Protein AF-A0A0G9MKE5-F1 (afdb_monomer)

Organism: NCBI:txid502682

Solvent-accessible surface ar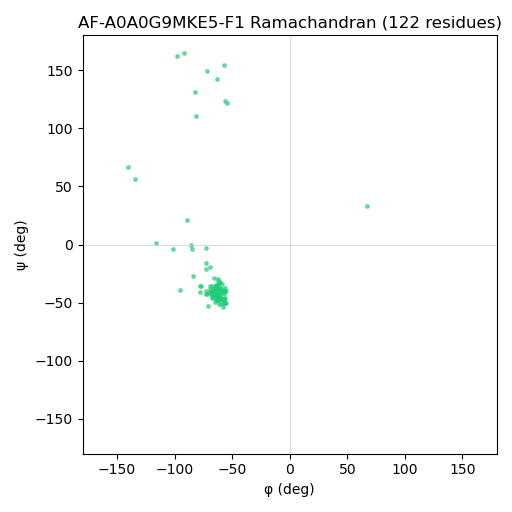ea (backbone atoms only — not comparable to full-atom values): 6633 Å² total; per-residue (Å²): 137,41,62,56,60,30,48,49,48,30,50,54,38,43,55,52,37,49,49,50,62,66,46,99,56,89,59,55,49,67,60,45,55,51,32,51,54,51,3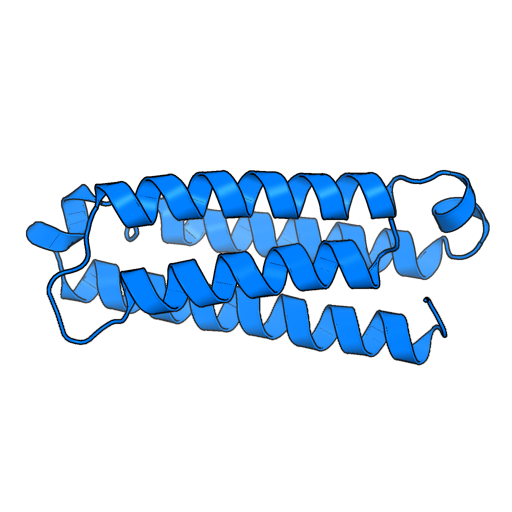2,56,50,29,48,48,52,36,50,53,55,55,61,32,67,68,54,34,70,75,36,48,68,60,39,51,54,52,51,50,50,50,53,50,49,54,55,58,52,58,76,35,50,74,49,50,34,59,72,26,55,76,75,37,46,69,54,19,45,54,31,49,51,54,50,48,54,57,52,50,54,49,53,55,53,49,52,52,50,38,58,75,71,70,59,97

Mean predicted aligned error: 3.62 Å

Structure (mmCIF, N/CA/C/O backbone):
data_AF-A0A0G9MKE5-F1
#
_entry.id   AF-A0A0G9MKE5-F1
#
loop_
_atom_site.group_PDB
_atom_site.id
_atom_site.type_symbol
_atom_site.label_atom_id
_atom_site.label_alt_id
_atom_site.label_comp_id
_atom_site.label_asym_id
_atom_site.label_entity_id
_atom_site.label_seq_id
_atom_site.pdbx_PDB_ins_code
_atom_site.Cartn_x
_atom_site.Cartn_y
_atom_site.Cartn_z
_atom_site.occupancy
_atom_site.B_iso_or_equiv
_atom_site.auth_seq_id
_atom_site.auth_comp_id
_atom_site.auth_asym_id
_atom_site.auth_atom_id
_atom_site.pdbx_PDB_model_num
ATOM 1 N N . MET A 1 1 ? 17.821 -7.894 -4.971 1.00 63.19 1 MET A N 1
ATOM 2 C CA . MET A 1 1 ? 16.435 -7.839 -4.465 1.00 63.19 1 MET A CA 1
ATOM 3 C C . MET A 1 1 ? 15.603 -7.337 -5.629 1.00 63.19 1 MET A C 1
ATOM 5 O O . MET A 1 1 ? 15.992 -6.322 -6.190 1.00 63.19 1 MET A O 1
ATOM 9 N N . THR A 1 2 ? 14.600 -8.088 -6.078 1.00 85.31 2 THR A N 1
ATOM 10 C CA . THR A 1 2 ? 13.795 -7.729 -7.261 1.00 85.31 2 THR A CA 1
ATOM 11 C C . THR A 1 2 ? 12.556 -6.928 -6.873 1.00 85.31 2 THR A C 1
ATOM 13 O O . THR A 1 2 ? 12.179 -6.924 -5.695 1.00 85.31 2 THR A O 1
ATOM 16 N N . LEU A 1 3 ? 11.909 -6.277 -7.846 1.00 91.00 3 LEU A N 1
ATOM 17 C CA . LEU A 1 3 ? 10.663 -5.536 -7.618 1.00 91.00 3 LEU A CA 1
ATOM 18 C C . LEU A 1 3 ? 9.526 -6.446 -7.149 1.00 91.00 3 LEU A C 1
ATOM 20 O O . LEU A 1 3 ? 8.756 -6.054 -6.272 1.00 91.00 3 LEU A O 1
ATOM 24 N N . HIS A 1 4 ? 9.461 -7.680 -7.653 1.00 92.44 4 HIS A N 1
ATOM 25 C CA . HIS A 1 4 ? 8.528 -8.676 -7.133 1.00 92.44 4 HIS A CA 1
ATOM 26 C C . HIS A 1 4 ? 8.815 -9.009 -5.670 1.00 92.44 4 HIS A C 1
ATOM 28 O O . HIS A 1 4 ? 7.906 -8.966 -4.846 1.00 92.44 4 HIS A O 1
ATOM 34 N N . SER A 1 5 ? 10.081 -9.243 -5.309 1.00 91.81 5 SER A N 1
ATOM 35 C CA . SER A 1 5 ? 10.430 -9.588 -3.925 1.00 91.81 5 SER A CA 1
ATOM 36 C C . SER A 1 5 ? 10.138 -8.463 -2.920 1.00 91.81 5 SER A C 1
ATOM 38 O O . SER A 1 5 ? 9.718 -8.733 -1.793 1.00 91.81 5 SER A O 1
ATOM 40 N N . THR A 1 6 ? 10.325 -7.195 -3.305 1.00 94.00 6 THR A N 1
ATOM 41 C CA . THR A 1 6 ? 9.984 -6.048 -2.449 1.00 94.00 6 THR A CA 1
ATOM 42 C C . THR A 1 6 ? 8.472 -5.848 -2.362 1.00 94.00 6 THR A C 1
ATOM 44 O O . THR A 1 6 ? 7.968 -5.609 -1.263 1.00 94.00 6 THR A O 1
ATOM 47 N N . LEU A 1 7 ? 7.733 -6.017 -3.466 1.00 95.56 7 LEU A N 1
ATOM 48 C CA . LEU A 1 7 ? 6.267 -5.968 -3.470 1.00 95.56 7 LEU A CA 1
ATOM 49 C C . LEU A 1 7 ? 5.645 -7.093 -2.630 1.00 95.56 7 LEU A C 1
ATOM 51 O O . LEU A 1 7 ? 4.699 -6.850 -1.883 1.00 95.56 7 LEU A O 1
ATOM 55 N N . ASP A 1 8 ? 6.193 -8.305 -2.692 1.00 94.88 8 ASP A N 1
ATOM 56 C CA . ASP A 1 8 ? 5.749 -9.432 -1.868 1.00 94.88 8 ASP A CA 1
ATOM 57 C C . ASP A 1 8 ? 6.006 -9.171 -0.379 1.00 94.88 8 ASP A C 1
ATOM 59 O O . ASP A 1 8 ? 5.158 -9.476 0.461 1.00 94.88 8 ASP A O 1
ATOM 63 N N . GLY A 1 9 ? 7.125 -8.520 -0.042 1.00 94.44 9 GLY A N 1
ATOM 64 C CA . GLY A 1 9 ? 7.390 -8.039 1.315 1.00 94.44 9 GLY A CA 1
ATOM 65 C C . GLY A 1 9 ? 6.353 -7.018 1.799 1.00 94.44 9 GLY A C 1
ATOM 66 O O . GLY A 1 9 ? 5.889 -7.102 2.939 1.00 94.44 9 GLY A O 1
ATOM 67 N N . VAL A 1 10 ? 5.940 -6.083 0.933 1.00 95.50 10 VAL A N 1
ATOM 68 C CA . VAL A 1 10 ? 4.841 -5.144 1.223 1.00 95.50 10 VAL A CA 1
ATOM 69 C C . VAL A 1 10 ? 3.537 -5.905 1.457 1.00 95.50 10 VAL A C 1
ATOM 71 O O . VAL A 1 10 ? 2.862 -5.660 2.459 1.00 95.50 10 VAL A O 1
ATOM 74 N N . ALA A 1 11 ? 3.205 -6.847 0.573 1.00 96.88 11 ALA A N 1
ATOM 75 C CA . ALA A 1 11 ? 1.974 -7.624 0.642 1.00 96.88 11 ALA A CA 1
ATOM 76 C C . ALA A 1 11 ? 1.886 -8.474 1.913 1.00 96.88 11 ALA A C 1
ATOM 78 O O . ALA A 1 11 ? 0.853 -8.479 2.581 1.00 96.88 11 ALA A O 1
ATOM 79 N N . GLU A 1 12 ? 2.973 -9.142 2.294 1.00 97.25 12 GLU A N 1
ATOM 80 C CA . GLU A 1 12 ? 2.991 -9.994 3.481 1.00 97.25 12 GLU A CA 1
ATOM 81 C C . GLU A 1 12 ? 2.845 -9.183 4.774 1.00 97.25 12 GLU A C 1
ATOM 83 O O . GLU A 1 12 ? 2.052 -9.533 5.653 1.00 97.25 12 GLU A O 1
ATOM 88 N N . ILE A 1 13 ? 3.558 -8.058 4.895 1.00 96.56 13 ILE A N 1
ATOM 89 C CA . ILE A 1 13 ? 3.398 -7.177 6.058 1.00 96.56 13 ILE A CA 1
ATOM 90 C C . ILE A 1 13 ? 1.990 -6.583 6.099 1.00 96.56 13 ILE A C 1
ATOM 92 O O . ILE A 1 13 ? 1.399 -6.487 7.179 1.00 96.56 13 ILE A O 1
ATOM 96 N N . TYR A 1 14 ? 1.435 -6.222 4.942 1.00 94.81 14 TYR A N 1
ATOM 97 C CA . TYR A 1 14 ? 0.084 -5.691 4.876 1.00 94.81 14 TYR A CA 1
ATOM 98 C C . TYR A 1 14 ? -0.968 -6.721 5.297 1.00 94.81 14 TYR A C 1
ATOM 100 O O . TYR A 1 14 ? -1.823 -6.410 6.120 1.00 94.81 14 TYR A O 1
ATOM 108 N N . ARG A 1 15 ? -0.857 -7.970 4.836 1.00 96.00 15 ARG A N 1
ATOM 109 C CA . ARG A 1 15 ? -1.745 -9.076 5.229 1.00 96.00 15 ARG A CA 1
ATOM 110 C C . ARG A 1 15 ? -1.750 -9.300 6.743 1.00 96.00 15 ARG A C 1
ATOM 112 O O . ARG A 1 15 ? -2.798 -9.541 7.345 1.00 96.00 15 ARG A O 1
ATOM 119 N N . ARG A 1 16 ? -0.580 -9.198 7.384 1.00 95.38 16 ARG A N 1
ATOM 120 C CA . ARG A 1 16 ? -0.465 -9.265 8.850 1.00 95.38 16 ARG A CA 1
ATOM 121 C C . ARG A 1 16 ? -1.164 -8.085 9.526 1.00 95.38 16 ARG A C 1
ATOM 123 O O . ARG A 1 16 ? -1.886 -8.293 10.494 1.00 95.38 16 ARG A O 1
ATOM 130 N N . LEU A 1 17 ? -0.973 -6.869 9.010 1.00 93.00 17 LEU A N 1
ATOM 131 C CA . LEU A 1 17 ? -1.624 -5.660 9.526 1.00 93.00 17 LEU A CA 1
ATOM 132 C C . LEU A 1 17 ? -3.148 -5.723 9.389 1.00 93.00 17 LEU A C 1
ATOM 134 O O . LEU A 1 17 ? -3.856 -5.395 10.336 1.00 93.00 17 LEU A O 1
ATOM 138 N N . GLU A 1 18 ? -3.643 -6.169 8.236 1.00 92.94 18 GLU A N 1
ATOM 139 C CA . GLU A 1 18 ? -5.063 -6.406 7.985 1.00 92.94 18 GLU A CA 1
ATOM 140 C C . GLU A 1 18 ? -5.634 -7.391 9.005 1.00 92.94 18 GLU A C 1
ATOM 142 O O . GLU A 1 18 ? -6.629 -7.088 9.660 1.00 92.94 18 GLU A O 1
ATOM 147 N N . THR A 1 19 ? -4.966 -8.535 9.180 1.00 93.19 19 THR A N 1
ATOM 148 C CA . THR A 1 19 ? -5.390 -9.565 10.134 1.00 93.19 19 THR A CA 1
ATOM 149 C C . THR A 1 19 ? -5.484 -8.983 11.543 1.00 93.19 19 THR A C 1
ATOM 151 O O . THR A 1 19 ? -6.524 -9.110 12.176 1.00 93.19 19 THR A O 1
ATOM 154 N N . ALA A 1 20 ? -4.449 -8.280 12.013 1.00 90.94 20 ALA A N 1
ATOM 155 C CA . ALA A 1 20 ? -4.443 -7.676 13.346 1.00 90.94 20 ALA A CA 1
ATOM 156 C C . ALA A 1 20 ? -5.529 -6.595 13.525 1.00 90.94 20 ALA A C 1
ATOM 158 O O . ALA A 1 20 ? -6.094 -6.459 14.607 1.00 90.94 20 ALA A O 1
ATOM 159 N N . ALA A 1 21 ? -5.837 -5.829 12.473 1.00 89.69 21 ALA A N 1
ATOM 160 C CA . ALA A 1 21 ? -6.787 -4.717 12.532 1.00 89.69 21 ALA A CA 1
ATOM 161 C C . ALA A 1 21 ? -8.260 -5.128 12.361 1.00 89.69 21 ALA A C 1
ATOM 163 O O . ALA A 1 21 ? -9.142 -4.410 12.834 1.00 89.69 21 ALA A O 1
ATOM 164 N N . LEU A 1 22 ? -8.535 -6.231 11.658 1.00 90.31 22 LEU A N 1
ATOM 165 C CA . LEU A 1 22 ? -9.890 -6.642 11.264 1.00 90.31 22 LEU A CA 1
ATOM 166 C C . LEU A 1 22 ? -10.357 -7.963 11.885 1.00 90.31 22 LEU A C 1
ATOM 168 O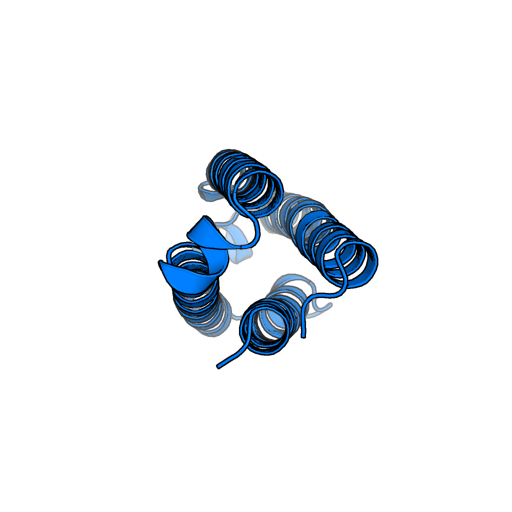 O . LEU A 1 22 ? -11.480 -8.382 11.597 1.00 90.31 22 LEU A O 1
ATOM 172 N N . HIS A 1 23 ? -9.539 -8.607 12.721 1.00 86.00 23 HIS A N 1
ATOM 173 C CA . HIS A 1 23 ? -9.946 -9.806 13.452 1.00 86.00 23 HIS A CA 1
ATOM 174 C C . HIS A 1 23 ? -11.193 -9.549 14.321 1.00 86.00 23 HIS A C 1
ATOM 176 O O . HIS A 1 23 ? -11.441 -8.429 14.766 1.00 86.00 23 HIS A O 1
ATOM 182 N N . ASP A 1 24 ? -11.968 -10.598 14.609 1.00 80.50 24 ASP A N 1
ATOM 183 C CA . ASP A 1 24 ? -13.219 -10.497 15.381 1.00 80.50 24 ASP A CA 1
ATOM 184 C C .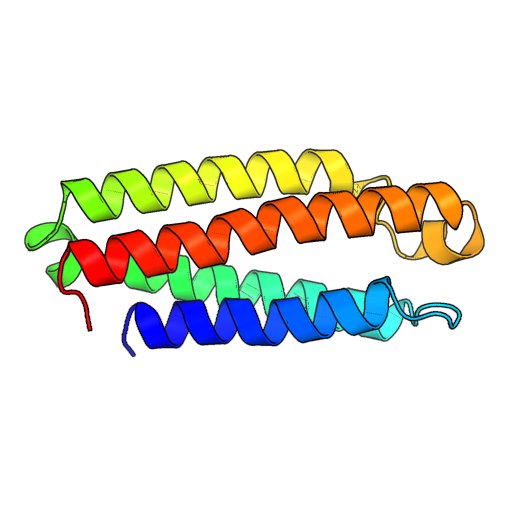 ASP A 1 24 ? -13.010 -10.232 16.886 1.00 80.50 24 ASP A C 1
ATOM 186 O O . ASP A 1 24 ? -13.967 -10.058 17.642 1.00 80.50 24 ASP A O 1
ATOM 190 N N . THR A 1 25 ? -11.756 -10.177 17.335 1.00 81.50 25 THR A N 1
ATOM 191 C CA . THR A 1 25 ? -11.367 -9.808 18.702 1.00 81.50 25 THR A CA 1
ATOM 192 C C . THR A 1 25 ? -10.963 -8.340 18.776 1.00 81.50 25 THR A C 1
ATOM 194 O O . THR A 1 25 ? -10.613 -7.737 17.767 1.00 81.50 25 THR A O 1
ATOM 197 N N . THR A 1 26 ? -10.941 -7.763 19.981 1.00 78.06 26 THR A N 1
ATOM 198 C CA . THR A 1 26 ? -10.403 -6.411 20.190 1.00 78.06 26 THR A CA 1
ATOM 199 C C . THR A 1 26 ? -8.969 -6.320 19.646 1.00 78.06 26 THR A C 1
ATOM 201 O O . THR A 1 26 ? -8.121 -7.083 20.111 1.00 78.06 26 THR A O 1
ATOM 204 N N . PRO A 1 27 ? -8.683 -5.416 18.692 1.00 81.19 27 P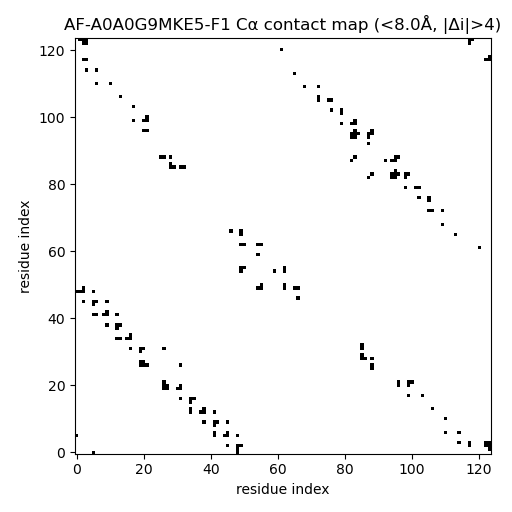RO A N 1
ATOM 205 C CA . PRO A 1 27 ? -7.350 -5.285 18.116 1.00 81.19 27 PRO A CA 1
ATOM 206 C C . PRO A 1 27 ? -6.289 -4.861 19.141 1.00 81.19 27 PRO A C 1
ATOM 208 O O . PRO A 1 27 ? -6.545 -4.008 19.999 1.00 81.19 27 PRO A O 1
ATOM 211 N N . ASP A 1 28 ? -5.080 -5.414 19.020 1.00 87.69 28 ASP A N 1
ATOM 212 C CA . ASP A 1 28 ? -3.922 -4.992 19.811 1.00 87.69 28 ASP A CA 1
ATOM 213 C C . ASP A 1 28 ? -3.280 -3.740 19.191 1.00 87.69 28 ASP A C 1
ATOM 215 O O . ASP A 1 28 ? -2.667 -3.763 18.119 1.00 87.69 28 ASP A O 1
ATOM 219 N N . ALA A 1 29 ? -3.429 -2.620 19.898 1.00 87.69 29 ALA A N 1
ATOM 220 C CA . ALA A 1 29 ? -2.883 -1.323 19.523 1.00 87.69 29 ALA A CA 1
ATOM 221 C C . ALA A 1 29 ? -1.362 -1.348 19.284 1.00 87.69 29 ALA A C 1
ATOM 223 O O . ALA A 1 29 ? -0.879 -0.701 18.348 1.00 87.69 29 ALA A O 1
ATOM 224 N N . GLU A 1 30 ? -0.601 -2.072 20.109 1.00 89.94 30 GLU A N 1
ATOM 225 C CA . GLU A 1 30 ? 0.859 -2.117 20.013 1.00 89.94 30 GLU A CA 1
ATOM 226 C C . GLU A 1 30 ? 1.306 -2.928 18.797 1.00 89.94 30 GLU A C 1
ATOM 228 O O . GLU A 1 30 ? 2.185 -2.486 18.045 1.00 89.94 30 GLU A O 1
ATOM 233 N N . GLU A 1 31 ? 0.654 -4.067 18.555 1.00 91.88 31 GLU A N 1
ATOM 234 C CA . GLU A 1 31 ? 0.890 -4.890 17.370 1.00 91.88 31 GLU A CA 1
ATOM 235 C C . GLU A 1 31 ? 0.584 -4.105 16.087 1.00 91.88 31 GLU A C 1
ATOM 237 O O . GLU A 1 31 ? 1.408 -4.060 15.169 1.00 91.88 31 GLU A O 1
ATOM 242 N N . ILE A 1 32 ? -0.550 -3.401 16.036 1.00 90.81 32 ILE A N 1
ATOM 243 C CA . ILE A 1 32 ? -0.934 -2.571 14.887 1.00 90.81 32 ILE A CA 1
ATOM 244 C C . ILE A 1 32 ? 0.098 -1.467 14.630 1.00 90.81 32 ILE A C 1
ATOM 246 O O . ILE A 1 32 ? 0.523 -1.263 13.489 1.00 90.81 32 ILE A O 1
ATOM 250 N N . LEU A 1 33 ? 0.543 -0.756 15.671 1.00 89.69 33 LEU A N 1
ATOM 251 C CA . LEU A 1 33 ? 1.578 0.275 15.542 1.00 89.69 33 LEU A CA 1
ATOM 252 C C . LEU A 1 33 ? 2.914 -0.302 15.070 1.00 89.69 33 LEU A C 1
ATOM 254 O O . LEU A 1 33 ? 3.636 0.327 14.287 1.00 89.69 33 LEU A O 1
ATOM 258 N N . TYR A 1 34 ? 3.280 -1.486 15.552 1.00 92.75 34 TYR A N 1
ATOM 259 C CA . TYR A 1 34 ? 4.454 -2.197 15.071 1.00 92.75 34 TYR A CA 1
ATOM 260 C C . TYR A 1 34 ? 4.322 -2.538 13.581 1.00 92.75 34 TYR A C 1
ATOM 262 O O . TYR A 1 34 ? 5.199 -2.165 12.799 1.00 92.75 34 TYR A O 1
ATOM 270 N N . LEU A 1 35 ? 3.216 -3.157 13.168 1.00 93.81 35 LEU A N 1
ATOM 271 C CA . LEU A 1 35 ? 2.983 -3.582 11.788 1.00 93.81 35 LEU A CA 1
ATOM 272 C C . LEU A 1 35 ? 2.899 -2.403 10.814 1.00 93.81 35 LEU A C 1
ATOM 274 O O . LEU A 1 35 ? 3.456 -2.484 9.724 1.00 93.81 35 LEU A O 1
ATOM 278 N N . ARG A 1 36 ? 2.331 -1.260 11.213 1.00 91.19 36 ARG A N 1
ATOM 279 C CA . ARG A 1 36 ? 2.372 -0.024 10.405 1.00 91.19 36 ARG A CA 1
ATOM 280 C C . ARG A 1 36 ? 3.781 0.479 10.151 1.00 91.19 36 ARG A C 1
ATOM 282 O O . ARG A 1 36 ? 4.0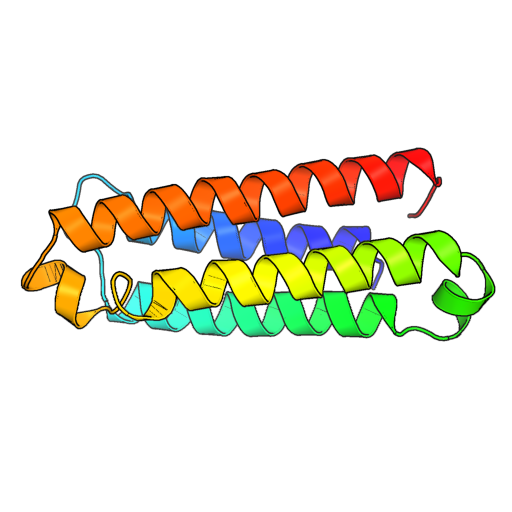96 0.897 9.040 1.00 91.19 36 ARG A O 1
ATOM 289 N N . ARG A 1 37 ? 4.644 0.436 11.170 1.00 91.88 37 ARG A N 1
ATOM 290 C CA . ARG A 1 37 ? 6.057 0.805 11.010 1.00 91.88 37 ARG A CA 1
ATOM 291 C C . ARG A 1 37 ? 6.769 -0.162 10.073 1.00 91.88 37 ARG A C 1
ATOM 293 O O . ARG A 1 37 ? 7.564 0.285 9.255 1.00 91.88 37 ARG A O 1
ATOM 300 N N . GLN A 1 38 ? 6.479 -1.461 10.162 1.00 95.69 38 GLN A N 1
ATOM 301 C CA . GLN A 1 38 ? 7.022 -2.438 9.214 1.00 95.69 38 GLN A CA 1
ATOM 302 C C . GLN A 1 38 ? 6.503 -2.193 7.793 1.00 95.69 38 GLN A C 1
ATOM 304 O O . GLN A 1 38 ? 7.289 -2.236 6.852 1.00 95.69 38 GLN A O 1
ATOM 309 N N . PHE A 1 39 ? 5.219 -1.859 7.634 1.00 94.06 39 PHE A N 1
ATOM 310 C CA . PHE A 1 39 ? 4.631 -1.546 6.333 1.00 94.06 39 PHE A CA 1
ATOM 311 C C . PHE A 1 39 ? 5.309 -0.327 5.708 1.00 94.06 39 PHE A C 1
ATOM 313 O O . PHE A 1 39 ? 5.735 -0.391 4.562 1.00 94.06 39 PHE A O 1
ATOM 320 N N . ALA A 1 40 ? 5.507 0.749 6.477 1.00 92.44 40 ALA A N 1
ATOM 321 C CA . ALA A 1 40 ? 6.219 1.936 6.006 1.00 92.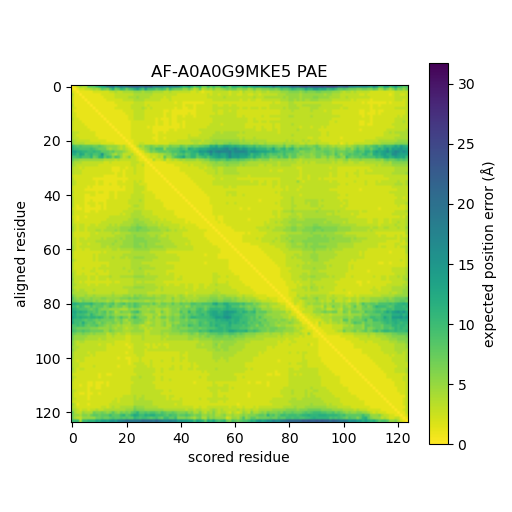44 40 ALA A CA 1
ATOM 322 C C . ALA A 1 40 ? 7.656 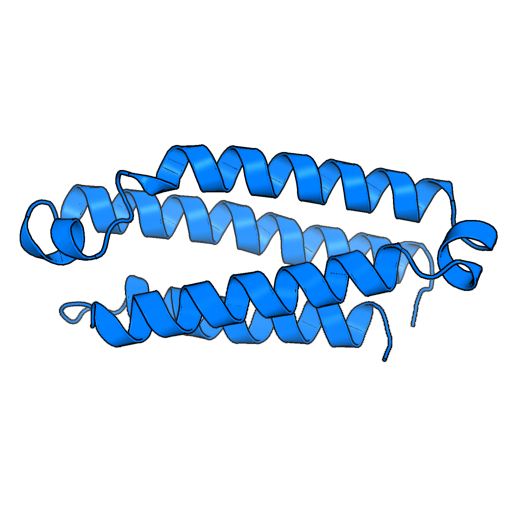1.621 5.547 1.00 92.44 40 ALA A C 1
ATOM 324 O O . ALA A 1 40 ? 8.111 2.168 4.545 1.00 92.44 40 ALA A O 1
ATOM 325 N N . LYS A 1 41 ? 8.361 0.714 6.239 1.00 95.12 41 LYS A N 1
ATOM 326 C CA . LYS A 1 41 ? 9.699 0.256 5.829 1.00 95.12 41 LYS A CA 1
ATOM 327 C C . LYS A 1 41 ? 9.666 -0.561 4.540 1.00 95.12 41 LYS A C 1
ATOM 329 O O . LYS A 1 41 ? 10.470 -0.307 3.653 1.00 95.12 41 LYS A O 1
ATOM 334 N N . ALA A 1 42 ? 8.742 -1.515 4.423 1.00 95.06 42 ALA A N 1
ATOM 335 C CA . ALA A 1 42 ? 8.587 -2.318 3.210 1.00 95.06 42 ALA A CA 1
ATOM 336 C C . ALA A 1 42 ? 8.213 -1.439 2.006 1.00 95.06 42 ALA A C 1
ATOM 338 O O . ALA A 1 42 ? 8.758 -1.595 0.917 1.00 95.06 42 ALA A O 1
ATOM 339 N N . TYR A 1 43 ? 7.339 -0.458 2.228 1.00 93.12 43 TYR A N 1
ATOM 340 C CA . TYR A 1 43 ? 6.943 0.525 1.230 1.00 93.12 43 TYR A CA 1
ATOM 341 C C . TYR A 1 43 ? 8.120 1.382 0.748 1.00 93.12 43 TYR A C 1
ATOM 343 O O . TYR A 1 43 ? 8.278 1.614 -0.451 1.00 93.12 43 TYR A O 1
ATOM 351 N N . LEU A 1 44 ? 8.978 1.822 1.676 1.00 93.31 44 LEU A N 1
ATOM 352 C CA . LEU A 1 44 ? 10.208 2.534 1.338 1.00 93.31 44 LEU A CA 1
ATOM 353 C C . LEU A 1 44 ? 11.156 1.648 0.523 1.00 93.31 44 LEU A C 1
ATOM 355 O O . LEU A 1 44 ? 11.629 2.093 -0.513 1.00 93.31 44 LEU A O 1
ATOM 359 N N . ALA A 1 45 ? 11.353 0.387 0.916 1.00 94.06 45 ALA A N 1
ATOM 360 C CA . ALA A 1 45 ? 12.199 -0.547 0.170 1.00 94.06 45 ALA A CA 1
ATOM 361 C C . ALA A 1 45 ? 11.692 -0.789 -1.266 1.00 94.06 45 ALA A C 1
ATOM 363 O O . ALA A 1 45 ? 12.484 -0.884 -2.200 1.00 94.06 45 ALA A O 1
ATOM 364 N N . PHE A 1 46 ? 10.370 -0.850 -1.470 1.00 94.69 46 PHE A N 1
ATOM 365 C CA . PHE A 1 46 ? 9.789 -0.906 -2.816 1.00 94.69 46 PHE A CA 1
ATOM 366 C C . PHE A 1 46 ? 10.042 0.392 -3.602 1.00 94.69 46 PHE A C 1
ATOM 368 O O . PHE A 1 46 ? 10.391 0.338 -4.778 1.00 94.69 46 PHE A O 1
ATOM 375 N N . THR A 1 47 ? 9.944 1.554 -2.945 1.00 93.12 47 THR A N 1
ATOM 376 C CA . THR A 1 47 ? 10.280 2.854 -3.559 1.00 93.12 47 THR A CA 1
ATOM 377 C C . THR A 1 47 ? 11.743 2.895 -4.005 1.00 93.12 47 THR A C 1
ATOM 379 O O . THR A 1 47 ? 12.024 3.256 -5.141 1.00 93.12 47 THR A O 1
ATOM 382 N N . GLU A 1 48 ? 12.667 2.467 -3.143 1.00 93.25 48 GLU A N 1
ATOM 383 C CA . GLU A 1 48 ? 14.104 2.412 -3.438 1.00 93.25 48 GLU A CA 1
ATOM 384 C C . GLU A 1 48 ? 14.404 1.473 -4.613 1.00 93.25 48 GLU A C 1
ATOM 386 O O . GLU A 1 48 ? 15.219 1.803 -5.470 1.00 93.25 48 GLU A O 1
ATOM 391 N N . ALA A 1 49 ? 13.702 0.339 -4.709 1.00 92.81 49 ALA A N 1
ATOM 392 C CA . ALA A 1 49 ? 13.818 -0.561 -5.854 1.00 92.81 49 ALA A CA 1
ATOM 393 C C . ALA A 1 49 ? 13.335 0.088 -7.167 1.00 92.81 49 ALA A C 1
ATOM 395 O O . ALA A 1 49 ? 13.936 -0.137 -8.213 1.00 92.81 49 ALA A O 1
ATOM 396 N N . LEU A 1 50 ? 12.295 0.932 -7.127 1.00 92.44 50 LEU A N 1
ATOM 397 C CA . LEU A 1 50 ? 11.863 1.731 -8.286 1.00 92.44 50 LEU A CA 1
ATOM 398 C C . LEU A 1 50 ? 12.817 2.888 -8.613 1.00 92.44 50 LEU A C 1
ATOM 400 O O . LEU A 1 50 ? 12.780 3.429 -9.723 1.00 92.44 50 LEU A O 1
ATOM 404 N N . ASP A 1 51 ? 13.625 3.311 -7.644 1.00 93.62 51 ASP A N 1
ATOM 405 C CA . ASP A 1 51 ? 14.660 4.324 -7.820 1.00 93.62 51 ASP A CA 1
ATOM 406 C C . ASP A 1 51 ? 15.980 3.744 -8.356 1.00 93.62 51 ASP A C 1
ATOM 408 O O . ASP A 1 51 ? 16.876 4.519 -8.700 1.00 93.62 51 ASP A O 1
ATOM 412 N N . ASP A 1 52 ? 16.089 2.422 -8.533 1.00 93.75 52 ASP A N 1
ATOM 413 C CA . ASP A 1 52 ? 17.263 1.794 -9.138 1.00 93.75 52 ASP A CA 1
ATOM 414 C C . ASP A 1 52 ? 17.558 2.382 -10.540 1.00 93.75 52 ASP A C 1
ATOM 416 O O . ASP A 1 52 ? 16.688 2.362 -11.421 1.00 93.75 52 ASP A O 1
ATOM 420 N N . PRO A 1 53 ? 18.768 2.926 -10.786 1.00 94.25 53 PRO A N 1
ATOM 421 C CA . PRO A 1 53 ? 19.084 3.576 -12.056 1.00 94.25 53 PRO A CA 1
ATOM 422 C C . PRO A 1 53 ? 19.000 2.647 -13.270 1.00 94.25 53 PRO A C 1
ATOM 424 O O . PRO A 1 53 ? 18.633 3.107 -14.352 1.00 94.25 53 PRO A O 1
ATOM 427 N N . ALA A 1 54 ? 19.334 1.361 -13.115 1.00 92.25 54 ALA A N 1
ATOM 428 C CA . ALA A 1 54 ? 19.280 0.407 -14.218 1.00 92.25 54 ALA A CA 1
ATOM 429 C C . ALA A 1 54 ? 17.824 0.091 -14.580 1.00 92.25 54 ALA A C 1
ATOM 431 O O . ALA A 1 54 ? 17.470 0.119 -15.760 1.00 92.25 54 ALA A O 1
ATOM 432 N N . PHE A 1 55 ? 16.965 -0.105 -13.576 1.00 92.06 55 PHE A N 1
ATOM 433 C CA . PHE A 1 55 ? 15.529 -0.256 -13.782 1.00 92.06 55 PHE A CA 1
ATOM 434 C C . PHE A 1 55 ? 14.909 0.987 -14.429 1.00 92.06 55 PHE A C 1
ATOM 436 O O . PHE A 1 55 ? 14.183 0.867 -15.412 1.00 92.06 55 PHE A O 1
ATOM 443 N N . GLN A 1 56 ? 15.229 2.191 -13.943 1.00 94.44 56 GLN A N 1
ATOM 444 C CA . GLN A 1 56 ? 14.706 3.433 -14.523 1.00 94.44 56 GLN A CA 1
ATOM 445 C C . GLN A 1 56 ? 15.156 3.649 -15.972 1.00 94.44 56 GLN A C 1
ATOM 447 O O . GLN A 1 56 ? 14.375 4.145 -16.783 1.00 94.44 56 GLN A O 1
ATOM 452 N N . ALA A 1 57 ? 16.394 3.279 -16.309 1.00 94.38 57 ALA A N 1
ATOM 453 C CA . ALA A 1 57 ? 16.896 3.368 -17.676 1.00 94.38 57 ALA A CA 1
ATOM 454 C C . ALA A 1 57 ? 16.212 2.357 -18.610 1.00 94.38 57 ALA A C 1
ATOM 456 O O . ALA A 1 57 ? 15.914 2.692 -19.756 1.00 94.38 57 ALA A O 1
ATOM 457 N N . ALA A 1 58 ? 15.946 1.141 -18.124 1.00 93.31 58 ALA A N 1
ATOM 458 C CA . ALA A 1 58 ? 15.304 0.083 -18.900 1.00 93.31 58 ALA A CA 1
ATOM 459 C C . ALA A 1 58 ? 13.779 0.269 -19.031 1.00 93.31 58 ALA A C 1
ATOM 461 O O . ALA A 1 58 ? 13.217 -0.004 -20.091 1.00 93.31 58 ALA A O 1
ATOM 462 N N . HIS A 1 59 ? 13.113 0.778 -17.989 1.00 93.69 59 HIS A N 1
ATOM 463 C CA . HIS A 1 59 ? 11.651 0.854 -17.886 1.00 93.69 59 HIS A CA 1
ATOM 464 C C . HIS A 1 59 ? 11.151 2.230 -17.387 1.00 93.69 59 HIS A C 1
ATOM 466 O O . HIS A 1 59 ? 10.408 2.307 -16.403 1.00 93.69 59 HIS A O 1
ATOM 472 N N . PRO A 1 60 ? 11.494 3.351 -18.054 1.00 93.94 60 PRO A N 1
ATOM 473 C CA . PRO A 1 60 ? 11.210 4.697 -17.542 1.00 93.94 60 PRO A CA 1
ATOM 474 C C . PRO A 1 60 ? 9.709 4.992 -17.392 1.00 93.94 60 PRO A C 1
ATOM 476 O O . PRO A 1 60 ? 9.290 5.613 -16.414 1.00 93.94 60 PRO A O 1
ATOM 479 N N . ALA A 1 61 ? 8.881 4.528 -18.336 1.00 94.12 61 ALA A N 1
ATOM 480 C CA . ALA A 1 61 ? 7.433 4.737 -18.298 1.00 94.12 61 ALA A CA 1
ATOM 481 C C . ALA A 1 61 ? 6.764 3.951 -17.158 1.00 94.12 61 ALA A C 1
ATOM 483 O O . ALA A 1 61 ? 5.924 4.496 -16.438 1.00 94.12 61 ALA A O 1
ATOM 484 N N . LEU A 1 62 ? 7.174 2.693 -16.961 1.00 93.75 62 LEU A N 1
ATOM 485 C CA . LEU A 1 62 ? 6.691 1.859 -15.864 1.00 93.75 62 LEU A CA 1
ATOM 486 C C . LEU A 1 62 ? 7.114 2.445 -14.514 1.00 93.75 62 LEU A C 1
ATOM 488 O O . LEU A 1 62 ? 6.267 2.629 -13.642 1.00 93.75 62 LEU A O 1
ATOM 492 N N . ALA A 1 63 ? 8.386 2.826 -14.362 1.00 93.94 63 ALA A N 1
ATOM 493 C CA . ALA A 1 63 ? 8.894 3.446 -13.141 1.00 93.94 63 ALA A CA 1
ATOM 494 C C . ALA A 1 63 ? 8.112 4.719 -12.774 1.00 93.94 63 ALA A C 1
ATOM 496 O O . ALA A 1 63 ? 7.675 4.866 -11.632 1.00 93.94 63 ALA A O 1
ATOM 497 N N . ALA A 1 64 ? 7.871 5.615 -13.739 1.00 94.25 64 ALA A N 1
ATOM 498 C CA . ALA A 1 64 ? 7.077 6.823 -13.519 1.00 94.25 64 ALA A CA 1
ATOM 499 C C . ALA A 1 64 ? 5.631 6.497 -13.106 1.00 94.25 64 ALA A C 1
ATOM 501 O O . ALA A 1 64 ? 5.117 7.070 -12.144 1.00 94.25 64 ALA A O 1
ATOM 502 N N . SER A 1 65 ? 4.990 5.543 -13.790 1.00 94.81 65 SER A N 1
ATOM 503 C CA . SER A 1 65 ? 3.619 5.129 -13.480 1.00 94.81 65 SER A CA 1
ATOM 504 C C . SER A 1 65 ? 3.495 4.517 -12.082 1.00 94.81 65 SER A C 1
ATOM 506 O O . SER A 1 65 ? 2.549 4.831 -11.359 1.00 94.81 65 SER A O 1
ATOM 508 N N . LEU A 1 66 ? 4.444 3.672 -11.673 1.00 95.38 66 LEU A N 1
ATOM 509 C CA . LEU A 1 66 ? 4.437 3.061 -10.345 1.00 95.38 66 LEU A CA 1
ATOM 510 C C . LEU A 1 66 ? 4.691 4.100 -9.246 1.00 95.38 66 LEU A C 1
ATOM 512 O O . LEU A 1 66 ? 3.972 4.103 -8.247 1.00 95.38 66 LEU A O 1
ATOM 516 N N . LYS A 1 67 ? 5.622 5.041 -9.452 1.00 94.25 67 LYS A N 1
ATOM 517 C CA . LYS A 1 67 ? 5.866 6.151 -8.513 1.00 94.25 67 LYS A CA 1
ATOM 518 C C . LYS A 1 67 ? 4.637 7.046 -8.334 1.00 94.25 67 LYS A C 1
ATOM 520 O O . LYS A 1 67 ? 4.316 7.413 -7.205 1.00 94.25 67 LYS A O 1
ATOM 525 N N . ASP A 1 68 ? 3.910 7.351 -9.408 1.00 94.31 68 ASP A N 1
ATOM 526 C CA . ASP A 1 68 ? 2.663 8.124 -9.332 1.00 94.31 68 ASP A CA 1
ATOM 527 C C . ASP A 1 68 ? 1.573 7.391 -8.528 1.00 94.31 68 ASP A C 1
ATOM 529 O O . ASP A 1 68 ? 0.956 7.958 -7.617 1.00 94.31 68 ASP A O 1
ATOM 533 N N . ARG A 1 69 ? 1.403 6.084 -8.770 1.00 92.94 69 ARG A N 1
ATOM 534 C CA . ARG A 1 69 ? 0.479 5.245 -7.986 1.00 92.94 69 ARG A CA 1
ATOM 535 C C . ARG A 1 69 ? 0.871 5.192 -6.515 1.00 92.94 69 ARG A C 1
ATOM 537 O O . ARG A 1 69 ? -0.004 5.269 -5.655 1.00 92.94 69 ARG A O 1
ATOM 544 N N . MET A 1 70 ? 2.164 5.112 -6.219 1.00 93.69 70 MET A N 1
ATOM 545 C CA . MET A 1 70 ? 2.665 5.185 -4.850 1.00 93.69 70 MET A CA 1
ATOM 546 C C . MET A 1 70 ? 2.378 6.548 -4.203 1.00 93.69 70 MET A C 1
ATOM 548 O O . MET A 1 70 ? 1.949 6.619 -3.048 1.00 93.69 70 MET A O 1
ATOM 552 N N . GLY A 1 71 ? 2.560 7.648 -4.932 1.00 92.50 71 GLY A N 1
ATOM 553 C CA . GLY A 1 71 ? 2.167 8.980 -4.467 1.00 92.50 71 GLY A CA 1
ATOM 554 C C . GLY A 1 71 ? 0.675 9.041 -4.125 1.00 92.50 71 GLY A C 1
ATOM 555 O O . GLY A 1 71 ? 0.298 9.463 -3.029 1.00 92.50 71 GLY A O 1
ATOM 556 N N . THR A 1 72 ? -0.165 8.523 -5.021 1.00 93.38 72 THR A N 1
ATOM 557 C CA . THR A 1 72 ? -1.620 8.444 -4.838 1.00 93.38 72 THR A CA 1
ATOM 558 C C . THR A 1 72 ? -2.005 7.594 -3.629 1.00 93.38 72 THR A C 1
ATOM 560 O O . THR A 1 72 ? -2.804 8.041 -2.803 1.00 93.38 72 THR A O 1
ATOM 563 N N . LEU A 1 73 ? -1.432 6.394 -3.479 1.00 93.81 73 LEU A N 1
ATOM 56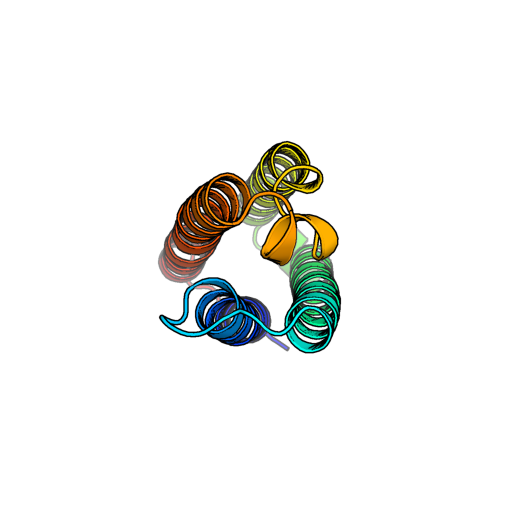4 C CA . LEU A 1 73 ? -1.699 5.531 -2.329 1.00 93.81 73 LEU A CA 1
ATOM 565 C C . LEU A 1 73 ? -1.320 6.243 -1.031 1.00 93.81 73 LEU A C 1
ATOM 567 O O . LEU A 1 73 ? -2.132 6.296 -0.114 1.00 93.81 73 LEU A O 1
ATOM 571 N N . ARG A 1 74 ? -0.135 6.859 -0.965 1.00 91.81 74 ARG A N 1
ATOM 572 C CA . ARG A 1 74 ? 0.301 7.613 0.218 1.00 91.81 74 ARG A CA 1
ATOM 573 C C . ARG A 1 74 ? -0.699 8.709 0.594 1.00 91.81 74 ARG A C 1
ATOM 575 O O . ARG A 1 74 ? -1.048 8.820 1.766 1.00 91.81 74 ARG A O 1
ATOM 582 N N . ILE A 1 75 ? -1.173 9.491 -0.378 1.00 91.44 75 ILE A N 1
ATOM 583 C CA . ILE A 1 75 ? -2.169 10.549 -0.143 1.00 91.44 75 ILE A CA 1
ATOM 584 C C . ILE A 1 75 ? -3.471 9.955 0.410 1.00 91.44 75 ILE A C 1
ATOM 586 O O . ILE A 1 75 ? -3.997 10.457 1.401 1.00 91.44 75 ILE A O 1
ATOM 590 N N . ARG A 1 76 ? -3.972 8.863 -0.179 1.00 90.81 76 ARG A N 1
ATOM 591 C CA . ARG A 1 76 ? -5.202 8.199 0.284 1.00 90.81 76 ARG A CA 1
ATOM 592 C C . ARG A 1 76 ? -5.041 7.541 1.656 1.00 90.81 76 ARG A C 1
ATOM 594 O O . ARG A 1 76 ? -5.949 7.585 2.471 1.00 90.81 76 ARG A O 1
ATOM 601 N N . LEU A 1 77 ? -3.877 6.982 1.972 1.00 89.69 77 LEU A N 1
ATOM 602 C CA . LEU A 1 77 ? -3.606 6.479 3.321 1.00 89.69 77 LEU A CA 1
ATOM 603 C C . LEU A 1 77 ? -3.644 7.615 4.349 1.00 89.69 77 LEU A C 1
ATOM 605 O O . LEU A 1 77 ? -4.190 7.440 5.438 1.00 89.69 77 LEU A O 1
ATOM 609 N N . MET A 1 78 ? -3.139 8.800 3.987 1.00 88.12 78 MET A N 1
ATOM 610 C CA . MET A 1 78 ? -3.167 9.966 4.869 1.00 88.12 78 MET A CA 1
ATOM 611 C C . MET A 1 78 ? -4.585 10.425 5.227 1.00 88.12 78 MET A C 1
ATOM 613 O O . MET A 1 78 ? -4.774 10.920 6.338 1.00 88.12 78 MET A O 1
ATOM 617 N N . THR A 1 79 ? -5.584 10.220 4.359 1.00 88.81 79 THR A N 1
ATOM 618 C CA . THR A 1 79 ? -6.979 10.588 4.665 1.00 88.81 79 THR A CA 1
ATOM 619 C C . THR A 1 79 ? -7.606 9.713 5.748 1.00 88.81 79 THR A C 1
ATOM 621 O O . THR A 1 79 ? -8.577 10.128 6.368 1.00 88.81 79 THR A O 1
ATOM 624 N N . HIS A 1 80 ? -7.045 8.530 6.009 1.00 84.81 80 HIS A N 1
ATOM 625 C CA . HIS A 1 80 ? -7.513 7.610 7.049 1.00 84.81 80 HIS A CA 1
ATOM 626 C C . HIS A 1 80 ? -6.662 7.654 8.324 1.00 84.81 80 HIS A C 1
ATOM 628 O O . HIS A 1 80 ? -6.998 6.994 9.304 1.00 84.81 80 HIS A O 1
ATOM 634 N N . THR A 1 81 ? -5.567 8.424 8.343 1.00 79.50 81 THR A N 1
ATOM 635 C CA . THR A 1 81 ? -4.605 8.427 9.456 1.00 79.50 81 THR A CA 1
ATOM 636 C C . THR A 1 81 ? -5.247 8.780 10.791 1.00 79.50 81 THR A C 1
ATOM 638 O O . THR A 1 81 ? -4.877 8.178 11.793 1.00 79.50 81 THR A O 1
ATOM 641 N N . LEU A 1 82 ? -6.174 9.742 10.831 1.00 79.81 82 LEU A N 1
ATOM 642 C CA . LEU A 1 82 ? -6.817 10.159 12.081 1.00 79.81 82 LEU A CA 1
ATOM 643 C C . LEU A 1 82 ? -7.767 9.075 12.594 1.00 79.81 82 LEU A C 1
ATOM 645 O O . LEU A 1 82 ? -7.609 8.606 13.714 1.00 79.81 82 LEU A O 1
ATOM 649 N N . ASP A 1 83 ? -8.687 8.607 11.755 1.00 81.19 83 ASP A N 1
ATOM 650 C CA . ASP A 1 83 ? -9.692 7.611 12.149 1.00 81.19 83 ASP A CA 1
ATOM 651 C C . ASP A 1 83 ? -9.068 6.257 12.491 1.00 81.19 83 ASP A C 1
ATOM 653 O O . ASP A 1 83 ? -9.565 5.519 13.338 1.00 81.19 83 ASP A O 1
ATOM 657 N N . TRP A 1 84 ? -7.928 5.947 11.879 1.00 78.50 84 TRP A N 1
ATOM 658 C CA . TRP A 1 84 ? -7.206 4.713 12.118 1.00 78.50 84 TRP A CA 1
ATOM 659 C C . TRP A 1 84 ? -6.191 4.841 13.267 1.00 78.50 84 TRP A C 1
ATOM 661 O O . TRP A 1 84 ? -5.257 4.057 13.319 1.00 78.50 84 TRP A O 1
ATOM 671 N N . GLN A 1 85 ? -6.284 5.782 14.210 1.00 82.31 85 GLN A N 1
ATOM 672 C CA . GLN A 1 85 ? -5.363 5.801 15.363 1.00 82.31 85 GLN A CA 1
ATOM 673 C C . GLN A 1 85 ? -5.643 4.662 16.365 1.00 82.31 85 GLN A C 1
ATOM 675 O O . GLN A 1 85 ? -6.793 4.254 16.524 1.00 82.31 85 GLN A O 1
ATOM 680 N N . PRO A 1 86 ? -4.621 4.138 17.072 1.00 78.31 86 PRO A N 1
ATOM 681 C CA . PRO A 1 86 ? -4.825 3.079 18.062 1.00 78.31 86 PRO A CA 1
ATOM 682 C C . PRO A 1 86 ? -5.759 3.480 19.210 1.00 78.31 86 PRO A C 1
ATOM 684 O O . PRO A 1 86 ? -6.519 2.648 19.695 1.00 78.31 86 PRO A O 1
ATOM 687 N N . ASP A 1 87 ? -5.771 4.755 19.601 1.00 83.25 87 ASP A N 1
ATOM 688 C CA . ASP A 1 87 ? -6.683 5.256 20.637 1.00 83.25 87 ASP A CA 1
ATOM 689 C C . ASP A 1 87 ? -8.161 5.118 20.222 1.00 83.25 87 ASP A C 1
ATOM 691 O O . ASP A 1 87 ? -9.025 4.816 21.053 1.00 83.25 87 ASP A O 1
ATOM 695 N N . HIS A 1 88 ? -8.453 5.211 18.919 1.00 84.31 88 HIS A N 1
ATOM 696 C CA . HIS A 1 88 ? -9.797 5.011 18.374 1.00 84.31 88 HIS A CA 1
ATOM 697 C C . HIS A 1 88 ? -10.245 3.548 18.371 1.00 84.31 88 HIS A C 1
ATOM 699 O O . HIS A 1 88 ? -11.445 3.302 18.302 1.00 84.31 88 HIS A O 1
ATOM 705 N N . ILE A 1 89 ? -9.339 2.572 18.540 1.00 83.00 89 ILE A N 1
ATOM 706 C CA . ILE A 1 89 ? -9.723 1.156 18.703 1.00 83.00 89 ILE A CA 1
ATOM 707 C C . ILE A 1 89 ? -10.684 1.003 19.887 1.00 83.00 89 ILE A C 1
ATOM 709 O O . ILE A 1 89 ? -11.621 0.211 19.825 1.00 83.00 89 ILE A O 1
ATOM 713 N N . ARG A 1 90 ? -10.458 1.768 20.965 1.00 82.25 90 ARG A N 1
ATOM 714 C CA . ARG A 1 90 ? -11.287 1.738 22.178 1.00 82.25 90 ARG A CA 1
ATOM 715 C C . ARG A 1 90 ? -12.358 2.824 22.184 1.00 82.25 90 ARG A C 1
ATOM 717 O O . ARG A 1 90 ? -13.462 2.565 22.649 1.00 82.25 90 ARG A O 1
ATOM 724 N N . GLN A 1 91 ? -12.027 4.025 21.707 1.00 86.62 91 GLN A N 1
ATOM 725 C CA . GLN A 1 91 ? -12.920 5.187 21.776 1.00 86.62 91 GLN A CA 1
ATOM 726 C C . GLN A 1 91 ? -14.017 5.141 20.706 1.00 86.62 91 GLN A C 1
ATOM 728 O O . GLN A 1 91 ? -15.173 5.428 21.002 1.00 86.62 91 GLN A O 1
ATOM 733 N N . GLU A 1 92 ? -13.672 4.728 19.483 1.00 88.56 92 GLU A N 1
ATOM 734 C CA . GLU A 1 92 ? -14.578 4.707 18.330 1.00 88.56 92 GLU A CA 1
ATOM 735 C C . GLU A 1 92 ? -14.373 3.444 17.464 1.00 88.56 92 GLU A C 1
ATOM 737 O O . GLU A 1 92 ? -13.962 3.531 16.301 1.00 88.56 92 GLU A O 1
ATOM 742 N N . PRO A 1 93 ? -14.692 2.237 17.979 1.00 86.38 93 PRO A N 1
ATOM 743 C CA . PRO A 1 93 ? -14.355 0.973 17.312 1.00 86.38 93 PRO A CA 1
ATOM 744 C C . PRO A 1 93 ? -14.951 0.840 15.901 1.00 86.38 93 PRO A C 1
ATOM 746 O O . PRO A 1 93 ? -14.340 0.256 15.005 1.00 86.38 93 PRO A O 1
ATOM 749 N N . ALA A 1 94 ? -16.146 1.400 15.683 1.00 88.44 94 ALA A N 1
ATOM 750 C CA . ALA A 1 94 ? -16.806 1.393 14.381 1.00 88.44 94 ALA A CA 1
ATOM 751 C C . ALA A 1 94 ? -16.092 2.294 13.357 1.00 88.44 94 ALA A C 1
ATOM 753 O O . ALA A 1 94 ? -15.932 1.892 12.203 1.00 88.44 94 ALA A O 1
ATOM 754 N N . ALA A 1 95 ? -15.635 3.482 13.774 1.00 88.88 95 ALA A N 1
ATOM 755 C CA . ALA A 1 95 ? -14.871 4.392 12.922 1.00 88.88 95 ALA A CA 1
ATOM 756 C C . ALA A 1 95 ? -13.506 3.784 12.576 1.00 88.88 95 ALA A C 1
ATOM 758 O O . ALA A 1 95 ? -13.144 3.717 11.399 1.00 88.88 95 ALA A O 1
ATOM 759 N N . TYR A 1 96 ? -12.821 3.221 13.578 1.00 90.50 96 TYR A N 1
ATOM 760 C CA . TYR A 1 96 ? -11.574 2.486 13.385 1.00 90.50 96 TYR A CA 1
ATOM 761 C C . TYR A 1 96 ? -11.739 1.338 12.377 1.00 90.50 96 TYR A C 1
ATOM 763 O O . TYR A 1 96 ? -10.974 1.246 11.415 1.00 90.50 96 TYR A O 1
ATOM 771 N N . ARG A 1 97 ? -12.763 0.484 12.547 1.00 89.44 97 ARG A N 1
ATOM 772 C CA . ARG A 1 97 ? -13.014 -0.657 11.646 1.00 89.44 97 ARG A CA 1
ATOM 773 C C . ARG A 1 97 ? -13.330 -0.196 10.225 1.00 89.44 97 ARG A C 1
ATOM 775 O O . ARG A 1 97 ? -12.828 -0.784 9.271 1.00 89.44 97 ARG A O 1
ATOM 782 N N . LYS A 1 98 ? -14.121 0.869 10.067 1.00 91.75 98 LYS A N 1
ATOM 783 C CA . LYS A 1 98 ? -14.421 1.456 8.753 1.00 91.75 98 LYS A CA 1
ATOM 784 C C . LYS A 1 98 ? -13.152 1.961 8.060 1.00 91.75 98 LYS A C 1
ATOM 786 O O . LYS A 1 98 ? -12.964 1.686 6.877 1.00 91.75 98 LYS A O 1
ATOM 791 N N . ALA A 1 99 ? -12.276 2.656 8.786 1.00 91.94 99 ALA A N 1
ATOM 792 C CA . ALA A 1 99 ? -11.000 3.125 8.255 1.00 91.94 99 ALA A CA 1
ATOM 793 C C . ALA A 1 99 ? -10.068 1.957 7.885 1.00 91.94 99 ALA A C 1
ATOM 795 O O . ALA A 1 99 ? -9.484 1.964 6.806 1.00 91.94 99 ALA A O 1
ATOM 796 N N . ALA A 1 100 ? -9.987 0.923 8.728 1.00 91.69 100 ALA A N 1
ATOM 797 C CA . ALA A 1 100 ? -9.193 -0.277 8.465 1.00 91.69 100 ALA A CA 1
ATOM 798 C C . ALA A 1 100 ? -9.646 -1.017 7.190 1.00 91.69 100 ALA A C 1
ATOM 800 O O . ALA A 1 100 ? -8.808 -1.429 6.392 1.00 91.69 100 ALA A O 1
ATOM 801 N N . ILE A 1 101 ? -10.962 -1.133 6.962 1.00 93.06 101 ILE A N 1
ATOM 802 C CA . ILE A 1 101 ? -11.526 -1.709 5.729 1.00 93.06 101 ILE A CA 1
ATOM 803 C C . ILE A 1 101 ? -11.159 -0.856 4.510 1.00 93.06 101 ILE A C 1
ATOM 805 O O . ILE A 1 101 ? -10.682 -1.393 3.516 1.00 93.06 101 ILE A O 1
ATOM 809 N N . ALA A 1 102 ? -11.317 0.468 4.595 1.00 93.31 102 ALA A N 1
ATOM 810 C CA . ALA A 1 102 ? -10.971 1.354 3.484 1.00 93.31 102 ALA A CA 1
ATOM 811 C C . ALA A 1 102 ? -9.478 1.257 3.123 1.00 93.31 102 ALA A C 1
ATOM 813 O O . ALA A 1 102 ? -9.120 1.207 1.949 1.00 93.31 102 ALA A O 1
ATOM 814 N N . VAL A 1 103 ? -8.600 1.170 4.127 1.00 92.69 103 VAL A N 1
ATOM 815 C CA . VAL A 1 103 ? -7.161 0.979 3.906 1.00 92.69 103 VAL A CA 1
ATOM 816 C C . VAL A 1 103 ? -6.856 -0.394 3.297 1.00 92.69 103 VAL A C 1
ATOM 818 O O . VAL A 1 103 ? -6.012 -0.469 2.405 1.00 92.69 103 VAL A O 1
ATOM 821 N N . ARG A 1 104 ? -7.565 -1.458 3.702 1.00 93.81 104 ARG A N 1
ATOM 822 C CA . ARG A 1 104 ? -7.467 -2.790 3.074 1.00 93.81 104 ARG A CA 1
ATOM 823 C C . ARG A 1 104 ? -7.758 -2.739 1.597 1.00 93.81 104 ARG A C 1
ATOM 825 O O . ARG A 1 104 ? -6.933 -3.221 0.828 1.00 93.81 104 ARG A O 1
ATOM 832 N N . ASP A 1 105 ? -8.865 -2.131 1.217 1.00 94.88 105 ASP A N 1
ATOM 833 C CA . ASP A 1 105 ? -9.253 -2.080 -0.186 1.00 94.88 105 ASP A CA 1
ATOM 834 C C . ASP A 1 105 ? -8.213 -1.271 -0.988 1.00 94.88 105 ASP A C 1
ATOM 836 O O . ASP A 1 105 ? -7.706 -1.735 -2.004 1.00 94.88 105 ASP A O 1
ATOM 840 N N . LEU A 1 106 ? -7.759 -0.126 -0.459 1.00 95.12 106 LEU A N 1
ATOM 841 C CA . LEU A 1 106 ? -6.739 0.709 -1.107 1.00 95.12 106 LEU A CA 1
ATOM 842 C C . LEU A 1 106 ? -5.387 0.012 -1.310 1.00 95.12 106 LEU A C 1
ATOM 844 O O . LEU A 1 106 ? -4.772 0.155 -2.370 1.00 95.12 106 LEU A O 1
ATOM 848 N N . VAL A 1 107 ? -4.877 -0.674 -0.285 1.00 95.06 107 VAL A N 1
ATOM 849 C CA . VAL A 1 107 ? -3.569 -1.339 -0.366 1.00 95.06 107 VAL A CA 1
ATOM 850 C C . VAL A 1 107 ? -3.669 -2.639 -1.162 1.00 95.06 107 VAL A C 1
ATOM 852 O O . VAL A 1 107 ? -2.752 -2.940 -1.926 1.00 95.06 107 VAL A O 1
ATOM 855 N N . GLY A 1 108 ? -4.782 -3.369 -1.042 1.00 95.38 108 GLY A N 1
ATOM 856 C CA . GLY A 1 108 ? -5.077 -4.552 -1.850 1.00 95.38 108 GLY A CA 1
ATOM 857 C C . GLY A 1 108 ? -5.082 -4.230 -3.342 1.00 95.38 108 GLY A C 1
ATOM 858 O O . GLY A 1 108 ? -4.287 -4.807 -4.087 1.00 95.38 108 GLY A O 1
ATOM 859 N N . ASP A 1 109 ? -5.869 -3.226 -3.746 1.00 95.62 109 ASP A N 1
ATOM 860 C CA . ASP A 1 109 ? -5.932 -2.744 -5.131 1.00 95.62 109 ASP A CA 1
ATOM 861 C C . ASP A 1 109 ? -4.553 -2.313 -5.642 1.00 95.62 109 ASP A C 1
ATOM 863 O O . ASP A 1 109 ? -4.180 -2.583 -6.783 1.00 95.62 109 ASP A O 1
ATOM 867 N N . PHE A 1 110 ? -3.763 -1.630 -4.804 1.00 95.88 110 PHE A N 1
ATOM 868 C CA . PHE A 1 110 ? -2.405 -1.232 -5.168 1.00 95.88 110 PHE A CA 1
ATOM 869 C C . PHE A 1 110 ? -1.502 -2.440 -5.436 1.00 95.88 110 PHE A C 1
ATOM 871 O O . PHE A 1 110 ? -0.802 -2.444 -6.450 1.00 95.88 110 PHE A O 1
ATOM 878 N N . ILE A 1 111 ? -1.501 -3.444 -4.555 1.00 96.25 111 ILE A N 1
ATOM 879 C CA . ILE A 1 111 ? -0.640 -4.628 -4.685 1.00 96.25 111 ILE A CA 1
ATOM 880 C C . ILE A 1 111 ? -1.012 -5.430 -5.931 1.00 96.25 111 ILE A C 1
ATOM 882 O O . ILE A 1 111 ? -0.127 -5.764 -6.719 1.00 96.25 111 ILE A O 1
ATOM 886 N N . GLU A 1 112 ? -2.299 -5.730 -6.116 1.00 95.69 112 GLU A N 1
ATOM 887 C CA . GLU A 1 112 ? -2.783 -6.548 -7.233 1.00 95.69 112 GLU A CA 1
ATOM 888 C C . GLU A 1 112 ? -2.424 -5.914 -8.577 1.00 95.69 112 GLU A C 1
ATOM 890 O O . GLU A 1 112 ? -1.793 -6.534 -9.436 1.00 95.69 112 GLU A O 1
ATOM 895 N N . GLU A 1 113 ? -2.753 -4.639 -8.730 1.00 95.25 113 GLU A N 1
ATOM 896 C CA . GLU A 1 113 ? -2.513 -3.907 -9.962 1.00 95.25 113 GLU A CA 1
ATOM 897 C C . GLU A 1 113 ? -1.030 -3.655 -10.241 1.00 95.25 113 GLU A C 1
ATOM 899 O O . GLU A 1 113 ? -0.604 -3.666 -11.397 1.00 95.25 113 GLU A O 1
ATOM 904 N N . THR A 1 114 ? -0.230 -3.416 -9.198 1.00 95.56 114 THR A N 1
ATOM 905 C CA . THR A 1 114 ? 1.224 -3.282 -9.352 1.00 95.56 114 THR A CA 1
ATOM 906 C C . THR A 1 114 ? 1.812 -4.601 -9.829 1.00 95.56 114 THR A C 1
ATOM 908 O O . THR A 1 114 ? 2.564 -4.611 -10.800 1.00 95.56 114 THR A O 1
ATOM 911 N N . ARG A 1 115 ? 1.415 -5.726 -9.220 1.00 95.62 115 ARG A N 1
ATOM 912 C CA . ARG A 1 115 ? 1.869 -7.058 -9.632 1.00 95.62 115 ARG A CA 1
ATOM 913 C C . ARG A 1 115 ? 1.476 -7.365 -11.075 1.00 95.62 115 ARG A C 1
ATOM 915 O O . ARG A 1 115 ? 2.302 -7.863 -11.832 1.00 95.62 115 ARG A O 1
ATOM 922 N N . LYS A 1 116 ? 0.242 -7.039 -11.466 1.00 94.81 116 LYS A N 1
ATOM 923 C CA . LYS A 1 116 ? -0.233 -7.208 -12.843 1.00 94.81 116 LYS A CA 1
ATOM 924 C C . LYS A 1 116 ? 0.648 -6.456 -13.841 1.00 94.81 116 LYS A C 1
ATOM 926 O O . LYS A 1 116 ? 1.077 -7.052 -14.819 1.00 94.81 116 LYS A O 1
ATOM 931 N N . ARG A 1 117 ? 0.969 -5.190 -13.563 1.00 93.62 117 ARG A N 1
ATOM 932 C CA . ARG A 1 117 ? 1.832 -4.372 -14.430 1.00 93.62 117 ARG A CA 1
ATOM 933 C C . ARG A 1 117 ? 3.251 -4.914 -14.529 1.00 93.62 117 ARG A C 1
ATOM 935 O O . ARG A 1 117 ? 3.773 -5.016 -15.627 1.00 93.62 117 ARG A O 1
ATOM 942 N N . LEU A 1 118 ? 3.850 -5.304 -13.402 1.00 93.69 118 LEU A N 1
ATOM 943 C CA . LEU A 1 118 ? 5.182 -5.915 -13.410 1.00 93.69 118 LEU A CA 1
ATOM 944 C C . LEU A 1 118 ? 5.212 -7.177 -14.293 1.00 93.69 118 LEU A C 1
ATOM 946 O O . LEU A 1 118 ? 6.113 -7.320 -15.113 1.00 93.69 118 LEU A O 1
ATOM 950 N N . ASN A 1 119 ? 4.178 -8.022 -14.208 1.00 93.44 119 ASN A N 1
ATOM 951 C CA . ASN A 1 119 ? 4.048 -9.208 -15.058 1.00 93.44 119 ASN A CA 1
ATOM 952 C C . ASN A 1 119 ? 3.831 -8.862 -16.545 1.00 93.44 119 ASN A C 1
ATOM 954 O O . ASN A 1 119 ? 4.391 -9.525 -17.413 1.00 93.44 119 ASN A O 1
ATOM 958 N N . GLU A 1 120 ? 2.999 -7.860 -16.852 1.00 92.69 120 GLU A N 1
ATOM 959 C CA . GLU A 1 120 ? 2.716 -7.413 -18.228 1.00 92.69 120 GLU A CA 1
ATOM 960 C C . GLU A 1 120 ? 3.961 -6.835 -18.919 1.00 92.69 120 GLU A C 1
ATOM 962 O O . GLU A 1 120 ? 4.155 -7.055 -20.114 1.00 92.69 120 GLU A O 1
ATOM 967 N N . ASP A 1 121 ? 4.823 -6.150 -18.164 1.00 89.81 121 ASP A N 1
ATOM 968 C CA . ASP A 1 121 ? 6.101 -5.602 -18.630 1.00 89.81 121 ASP A CA 1
ATOM 969 C C . ASP A 1 121 ? 7.267 -6.615 -18.564 1.00 89.81 121 ASP A C 1
ATOM 971 O O . ASP A 1 121 ? 8.389 -6.287 -18.955 1.00 89.81 121 ASP A O 1
ATOM 975 N N . GLY A 1 122 ? 7.018 -7.848 -18.104 1.00 87.62 122 GLY A N 1
ATOM 976 C CA . GLY A 1 122 ? 8.020 -8.918 -18.040 1.00 87.62 122 GLY A CA 1
ATOM 977 C C . GLY A 1 122 ? 9.148 -8.660 -17.037 1.00 87.62 122 GLY A C 1
ATOM 978 O O . GLY A 1 122 ? 10.293 -9.027 -17.301 1.00 87.62 122 GLY A O 1
ATOM 979 N N . ILE A 1 123 ? 8.842 -7.992 -15.924 1.00 88.31 123 ILE A N 1
ATOM 980 C CA . ILE A 1 123 ? 9.790 -7.726 -14.838 1.00 88.31 123 ILE A CA 1
ATOM 981 C C . ILE A 1 123 ? 9.881 -8.958 -13.926 1.00 88.31 123 ILE A C 1
ATOM 983 O O . ILE A 1 123 ? 8.851 -9.456 -13.488 1.00 88.31 123 ILE A O 1
ATOM 987 N N . ASP A 1 124 ? 11.100 -9.404 -13.605 1.00 70.38 124 ASP A N 1
ATOM 988 C CA . ASP A 1 124 ? 11.390 -10.414 -12.564 1.00 70.38 124 ASP A CA 1
ATOM 989 C C . ASP A 1 124 ? 11.678 -9.766 -11.190 1.00 70.38 124 ASP A C 1
ATOM 991 O O . ASP A 1 124 ? 12.205 -8.627 -11.150 1.00 70.38 124 ASP A O 1
#

Radius of gyration: 15.53 Å; Cα contacts (8 Å, |Δi|>4): 105; chains: 1; bounding box: 36×21×41 Å

pLDDT: mean 90.93, std 5.48, range [63.19, 97.25]

Foldseek 3Di:
DFLVVLLVQLVVLLVQLLCQQQPPDQHDQVSNVVSVVSNVVSLVVSLVNLVPPVNCVVPVPLSVVLVVLSVVLVVQLVVLVVLCHSVCSPVPVPSNNVSSVSNCVSSVVSSVVNVVSCVVVPTD

Nearest PDB structures (foldseek):
  2xl6-assembly1_A-2  TM=6.348E-01  e=9.216E-01  Achromobacter xylosoxidans
  1dov-assembly1_A  TM=5.796E-01  e=1.913E+00  Mus musculus
  4ons-assembly1_A  TM=5.140E-01  e=1.913E+00  Mus musculus
  1dow-assembly1_A  TM=5.759E-01  e=3.971E+00  Mus musculus
  6jx6-assembly1_A  TM=4.071E-01  e=8.243E+00  Homo sapiens

Sequence (124 aa):
MTLHSTLDGVAEIYRRLETAALHDTTPDAEEILYLRRQFAKAYLAFTEALDDPAFQAAHPALAASLKDRMGTLRIRLMTHTLDWQPDHIRQEPAAYRKAAIAVRDLVGDFIEETRKRLNEDGID

Secondary structure (DSSP, 8-state):
--HHHHHHHHHHHHHHHHHHHHSSSPP-HHHHHHHHHHHHHHHHHHHHHHT-HHHHHH-HHHHHHHHHHHHHHHHHHHHHTTTT-HHHHHH-HHHHHHHHHHHHHHHHHHHHHHHHHHHHTT--